Protein AF-A0AAD9BXB4-F1 (afdb_monomer_lite)

Structure (mmCIF, N/CA/C/O backbone):
data_AF-A0AAD9BXB4-F1
#
_entry.id   AF-A0AAD9BXB4-F1
#
loop_
_atom_site.group_PDB
_atom_site.id
_atom_site.type_symbol
_atom_site.label_atom_id
_atom_site.label_alt_id
_atom_site.label_comp_id
_atom_site.label_asym_id
_atom_site.label_entity_id
_atom_site.label_seq_id
_atom_site.pdbx_PDB_ins_code
_atom_site.Cartn_x
_atom_site.Cartn_y
_atom_site.Cartn_z
_atom_site.occupancy
_atom_site.B_iso_or_equiv
_atom_site.auth_seq_id
_atom_site.auth_comp_id
_atom_site.auth_asym_id
_atom_site.auth_atom_id
_atom_site.pdbx_PDB_model_num
ATOM 1 N N . MET A 1 1 ? 4.746 15.991 16.979 1.00 51.38 1 MET A N 1
ATOM 2 C CA . MET A 1 1 ? 4.470 14.549 17.207 1.00 51.38 1 MET A CA 1
ATOM 3 C C . MET A 1 1 ? 4.153 13.861 15.882 1.00 51.38 1 MET A C 1
ATOM 5 O O . MET A 1 1 ? 3.240 14.278 15.180 1.00 51.38 1 MET A O 1
ATOM 9 N N . GLY A 1 2 ? 4.977 12.884 15.487 1.00 68.19 2 GLY A N 1
ATOM 10 C CA . GLY A 1 2 ? 5.045 12.365 14.116 1.00 68.19 2 GLY A CA 1
ATOM 11 C C . GLY A 1 2 ? 3.867 11.481 13.696 1.00 68.19 2 GLY A C 1
ATOM 12 O O . GLY A 1 2 ? 3.428 10.599 14.428 1.00 68.19 2 GLY A O 1
ATOM 13 N N . ARG A 1 3 ? 3.393 11.672 12.459 1.00 84.62 3 ARG A N 1
ATOM 14 C CA . ARG A 1 3 ? 2.302 10.914 11.815 1.00 84.62 3 ARG A CA 1
ATOM 15 C C . ARG A 1 3 ? 2.769 9.519 11.353 1.00 84.62 3 ARG A C 1
ATOM 17 O O . ARG A 1 3 ? 2.629 9.148 10.179 1.00 84.62 3 ARG A O 1
ATOM 24 N N . VAL A 1 4 ? 3.372 8.752 12.261 1.00 90.94 4 VAL A N 1
ATOM 25 C CA . VAL A 1 4 ? 3.863 7.392 11.999 1.00 90.94 4 VAL A CA 1
ATOM 26 C C . VAL A 1 4 ? 2.686 6.417 12.021 1.00 90.94 4 VAL A C 1
ATOM 28 O O . VAL A 1 4 ? 1.868 6.413 12.935 1.00 90.94 4 VAL A O 1
ATOM 31 N N . ARG A 1 5 ? 2.571 5.588 10.978 1.00 92.38 5 ARG A N 1
ATOM 32 C CA . ARG A 1 5 ? 1.505 4.581 10.871 1.00 92.38 5 ARG A CA 1
ATOM 33 C C . ARG A 1 5 ? 1.856 3.361 11.727 1.00 92.38 5 ARG A C 1
ATOM 35 O O . ARG A 1 5 ? 3.012 2.934 11.742 1.00 92.38 5 ARG A O 1
ATOM 42 N N . THR A 1 6 ? 0.855 2.783 12.385 1.00 94.75 6 THR A N 1
ATOM 43 C CA . THR A 1 6 ? 1.003 1.599 13.243 1.00 94.75 6 THR A CA 1
ATOM 44 C C . THR A 1 6 ? 1.318 0.334 12.438 1.00 94.75 6 THR A C 1
ATOM 46 O O . THR A 1 6 ? 1.071 0.257 11.231 1.00 94.75 6 THR A O 1
ATOM 49 N N . LYS A 1 7 ? 1.843 -0.693 13.120 1.00 94.44 7 LYS A N 1
ATOM 50 C CA . LYS A 1 7 ? 2.181 -1.996 12.518 1.00 94.44 7 LYS A CA 1
ATOM 51 C C . LYS A 1 7 ? 0.995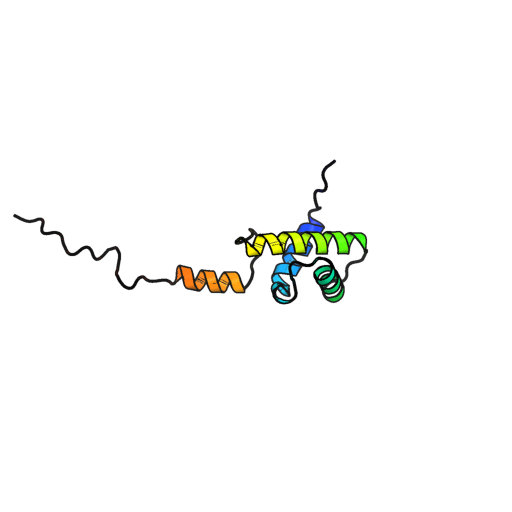 -2.667 11.816 1.00 94.44 7 LYS A C 1
ATOM 53 O O . LYS A 1 7 ? 1.169 -3.225 10.739 1.00 94.44 7 LYS A O 1
ATOM 58 N N . THR A 1 8 ? -0.206 -2.553 12.380 1.00 92.94 8 THR A N 1
ATOM 59 C CA . THR A 1 8 ? -1.439 -3.136 11.829 1.00 92.94 8 THR A CA 1
ATOM 60 C C . THR A 1 8 ? -1.808 -2.522 10.484 1.00 92.94 8 THR A C 1
ATOM 62 O O . THR A 1 8 ? -2.021 -3.251 9.521 1.00 92.94 8 THR A O 1
ATOM 65 N N . VAL A 1 9 ? -1.774 -1.188 10.381 1.00 95.19 9 VAL A N 1
ATOM 66 C CA . VAL A 1 9 ? -2.021 -0.467 9.121 1.00 95.19 9 VAL A CA 1
ATOM 67 C C . VAL A 1 9 ? -0.993 -0.862 8.063 1.00 95.19 9 VAL A C 1
ATOM 69 O O . VAL A 1 9 ? -1.361 -1.158 6.926 1.00 95.19 9 VAL A O 1
ATOM 72 N N . LYS A 1 10 ? 0.294 -0.910 8.435 1.00 94.25 10 LYS A N 1
ATOM 73 C CA . LYS A 1 10 ? 1.376 -1.290 7.515 1.00 94.25 10 LYS A CA 1
ATOM 74 C C . LYS A 1 10 ? 1.218 -2.725 7.009 1.00 94.25 10 LYS A C 1
ATOM 76 O O . LYS A 1 10 ? 1.329 -2.944 5.808 1.00 94.25 10 LYS A O 1
ATOM 81 N N . LYS A 1 11 ? 0.931 -3.679 7.904 1.00 94.06 11 LYS A N 1
ATOM 82 C CA . LYS A 1 11 ? 0.744 -5.095 7.557 1.00 94.06 11 LYS A CA 1
ATOM 83 C C . LYS A 1 11 ? -0.466 -5.287 6.641 1.00 94.06 11 LYS A C 1
ATOM 85 O O . LYS A 1 11 ? -0.311 -5.871 5.578 1.00 94.06 11 LYS A O 1
ATOM 90 N N . ALA A 1 12 ? -1.623 -4.726 7.001 1.00 94.31 12 ALA A N 1
ATOM 91 C CA . ALA A 1 12 ? -2.836 -4.822 6.186 1.00 94.31 12 ALA A CA 1
ATOM 92 C C . ALA A 1 12 ? -2.633 -4.240 4.778 1.00 94.31 12 ALA A C 1
ATOM 94 O O . ALA A 1 12 ? -3.002 -4.865 3.792 1.00 94.31 12 ALA A O 1
ATOM 95 N N . SER A 1 13 ? -1.973 -3.083 4.677 1.00 94.50 13 SER A N 1
ATOM 96 C CA . SER A 1 13 ? -1.727 -2.439 3.380 1.00 94.50 13 SER A CA 1
ATOM 97 C C . SER A 1 13 ? -0.835 -3.279 2.467 1.00 94.50 13 SER A C 1
ATOM 99 O O . SER A 1 13 ? -1.104 -3.358 1.277 1.00 94.50 13 SER A O 1
ATOM 101 N N . ARG A 1 14 ? 0.211 -3.923 3.008 1.00 93.12 14 ARG A N 1
ATOM 102 C CA . ARG A 1 14 ? 1.086 -4.807 2.219 1.00 93.12 14 ARG A CA 1
ATOM 103 C C . ARG A 1 14 ? 0.317 -6.006 1.670 1.00 93.12 14 ARG A C 1
ATOM 105 O O . ARG A 1 14 ? 0.398 -6.263 0.480 1.00 93.12 14 ARG A O 1
ATOM 112 N N . VAL A 1 15 ? -0.493 -6.652 2.511 1.00 93.12 15 VAL A N 1
ATOM 113 C CA . VAL A 1 15 ? -1.322 -7.802 2.111 1.00 93.12 15 VAL A CA 1
ATOM 114 C C . VAL A 1 15 ? -2.331 -7.421 1.023 1.00 93.12 15 VAL A C 1
ATOM 116 O O . VAL A 1 15 ? -2.543 -8.182 0.085 1.00 93.12 15 VAL A O 1
ATOM 119 N N . ILE A 1 16 ? -2.944 -6.237 1.127 1.00 93.38 16 ILE A N 1
ATOM 120 C CA . ILE A 1 16 ? -3.876 -5.732 0.108 1.00 93.38 16 ILE A CA 1
ATOM 121 C C . ILE A 1 16 ? -3.156 -5.520 -1.230 1.00 93.38 16 ILE A C 1
ATOM 123 O O . ILE A 1 16 ? -3.679 -5.913 -2.269 1.00 93.38 16 ILE A O 1
ATOM 127 N N . ILE A 1 17 ? -1.953 -4.940 -1.207 1.00 92.25 17 ILE A N 1
ATOM 128 C CA . ILE A 1 17 ? -1.157 -4.697 -2.417 1.00 92.25 17 ILE A CA 1
ATOM 129 C C . ILE A 1 17 ? -0.726 -6.005 -3.078 1.00 92.25 17 ILE A C 1
ATOM 131 O O . ILE A 1 17 ? -0.876 -6.143 -4.285 1.00 92.25 17 ILE A O 1
ATOM 135 N N . GLU A 1 18 ? -0.231 -6.958 -2.292 1.00 90.38 18 GLU A N 1
ATOM 136 C CA . GLU A 1 18 ? 0.257 -8.255 -2.776 1.00 90.38 18 GLU A CA 1
ATOM 137 C C . GLU A 1 18 ? -0.832 -9.033 -3.529 1.00 90.38 18 GLU A C 1
ATOM 139 O O . GLU A 1 18 ? -0.586 -9.607 -4.587 1.00 90.38 18 GLU A O 1
ATOM 144 N N . LYS A 1 19 ? -2.069 -8.999 -3.017 1.00 89.94 19 LYS A N 1
ATOM 145 C CA . LYS A 1 19 ? -3.192 -9.759 -3.586 1.00 89.94 19 LYS A CA 1
ATOM 146 C C . LYS A 1 19 ? -3.945 -9.029 -4.697 1.00 89.94 19 LYS A C 1
ATOM 148 O O . LYS A 1 19 ? -4.481 -9.682 -5.586 1.00 89.94 19 LYS A O 1
ATOM 153 N N . TYR A 1 20 ? -4.021 -7.700 -4.643 1.00 91.62 20 TYR A N 1
ATOM 154 C CA . TYR A 1 20 ? -4.927 -6.912 -5.489 1.00 91.62 20 TYR A CA 1
ATOM 155 C C . TYR A 1 20 ? -4.229 -5.768 -6.226 1.00 91.62 20 TYR A C 1
ATOM 157 O O . TYR A 1 20 ? -4.860 -4.755 -6.524 1.00 91.62 20 TYR A O 1
ATOM 165 N N . TYR A 1 21 ? -2.939 -5.925 -6.536 1.00 88.38 21 TYR A N 1
ATOM 166 C CA . TYR A 1 21 ? -2.129 -4.908 -7.212 1.00 88.38 21 TYR A CA 1
ATOM 167 C C . TYR A 1 21 ? -2.817 -4.307 -8.449 1.00 88.38 21 TYR A C 1
ATOM 169 O O . TYR A 1 21 ? -2.880 -3.090 -8.581 1.00 88.38 21 TYR A O 1
ATOM 177 N N . THR A 1 22 ? -3.418 -5.144 -9.299 1.00 89.38 22 THR A N 1
ATOM 178 C CA . THR A 1 22 ? -4.074 -4.738 -10.557 1.00 89.38 22 THR A CA 1
ATOM 179 C C . THR A 1 22 ? -5.308 -3.853 -10.371 1.00 89.38 22 THR A C 1
ATOM 181 O O . THR A 1 22 ?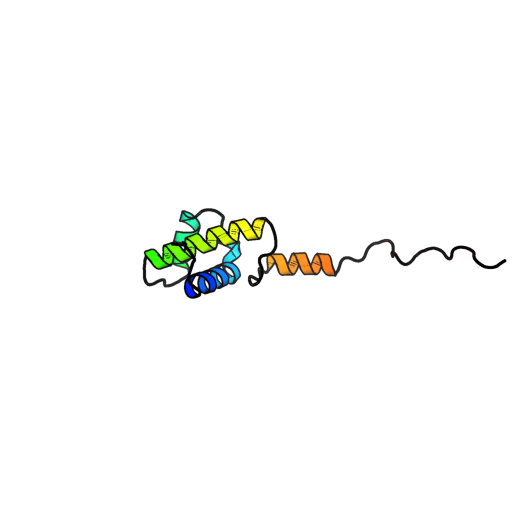 -5.689 -3.136 -11.290 1.00 89.38 22 THR A O 1
ATOM 184 N N . ARG A 1 23 ? -5.941 -3.886 -9.192 1.00 89.19 23 ARG A N 1
ATOM 185 C CA . ARG A 1 23 ? -7.124 -3.070 -8.863 1.00 89.19 23 ARG A CA 1
ATOM 186 C C . ARG A 1 23 ? -6.765 -1.764 -8.157 1.00 89.19 23 ARG A C 1
ATOM 188 O O . ARG A 1 23 ? -7.654 -0.969 -7.859 1.00 89.19 23 ARG A O 1
ATOM 195 N N . LEU A 1 24 ? -5.493 -1.564 -7.826 1.00 91.88 24 LEU A N 1
ATOM 196 C CA . LEU A 1 24 ? -5.014 -0.419 -7.064 1.00 91.88 24 LEU A CA 1
ATOM 197 C C . LEU A 1 24 ? -4.294 0.569 -7.980 1.00 91.88 24 LEU A C 1
ATOM 199 O O . LEU A 1 24 ? -3.718 0.203 -8.999 1.00 91.88 24 LEU A O 1
ATOM 203 N N . GLY A 1 25 ? -4.306 1.840 -7.590 1.00 90.94 25 GLY A N 1
ATOM 204 C CA . GLY A 1 25 ? -3.651 2.902 -8.345 1.00 90.94 25 GLY A CA 1
ATOM 205 C C . GLY A 1 25 ? -2.992 3.957 -7.464 1.00 90.94 25 GLY A C 1
ATOM 206 O O . GLY A 1 25 ? -2.735 3.762 -6.273 1.00 90.94 25 GLY A O 1
ATOM 207 N N . ASN A 1 26 ? -2.739 5.119 -8.062 1.00 93.56 26 ASN A N 1
ATOM 208 C CA . ASN A 1 26 ? -2.101 6.255 -7.392 1.00 93.56 26 ASN A CA 1
ATOM 209 C C . ASN A 1 26 ? -3.086 7.174 -6.656 1.00 93.56 26 ASN A C 1
ATOM 211 O O . ASN A 1 26 ? -2.665 7.982 -5.820 1.00 93.56 26 ASN A O 1
ATOM 215 N N . ASP A 1 27 ? -4.379 7.051 -6.959 1.00 95.00 27 ASP A N 1
ATOM 216 C CA . ASP A 1 27 ? -5.438 7.890 -6.410 1.00 95.00 27 ASP A CA 1
ATOM 217 C C . ASP A 1 27 ? -5.979 7.355 -5.071 1.00 95.00 27 ASP A C 1
ATOM 219 O O . ASP A 1 27 ? -6.216 6.159 -4.879 1.00 95.00 27 ASP A O 1
ATOM 223 N N . PHE A 1 28 ? -6.196 8.265 -4.119 1.00 95.75 28 PHE A N 1
ATOM 224 C CA . PHE A 1 28 ? -6.678 7.915 -2.782 1.00 95.75 28 PHE A CA 1
ATOM 225 C C . PHE A 1 28 ? -8.148 7.509 -2.749 1.00 95.75 28 PHE A C 1
ATOM 227 O O . PHE A 1 28 ? -8.506 6.596 -2.005 1.00 95.75 28 PHE A O 1
ATOM 234 N N . HIS A 1 29 ? -9.007 8.181 -3.507 1.00 95.62 29 HIS A N 1
ATOM 235 C CA . HIS A 1 29 ? -10.446 7.939 -3.471 1.00 95.62 29 HIS A CA 1
ATOM 236 C C . HIS A 1 29 ? -10.778 6.586 -4.093 1.00 95.62 29 HIS A C 1
ATOM 238 O O . HIS A 1 29 ? -11.579 5.839 -3.529 1.00 95.62 29 HIS A O 1
ATOM 244 N N . THR A 1 30 ? -10.081 6.249 -5.173 1.00 95.12 30 THR A N 1
ATOM 245 C CA . THR A 1 30 ? -10.148 4.951 -5.844 1.00 95.12 30 THR A CA 1
ATOM 246 C C . THR A 1 30 ? -9.696 3.843 -4.899 1.00 95.12 30 THR A C 1
ATOM 248 O O . THR A 1 30 ? -10.482 2.958 -4.567 1.00 95.12 30 THR A O 1
ATOM 251 N N . ASN A 1 31 ? -8.490 3.955 -4.328 1.00 95.06 31 ASN A N 1
ATOM 252 C CA . ASN A 1 31 ? -7.979 2.947 -3.394 1.00 95.06 31 ASN A CA 1
ATOM 253 C C . ASN A 1 31 ? -8.837 2.814 -2.128 1.00 95.06 31 ASN A C 1
ATOM 255 O O . ASN A 1 31 ? -8.935 1.728 -1.563 1.00 95.06 31 ASN A O 1
ATOM 259 N N . LYS A 1 32 ? -9.473 3.898 -1.669 1.00 95.69 32 LYS A N 1
ATOM 260 C CA . LYS A 1 32 ? -10.393 3.874 -0.524 1.00 95.69 32 LYS A CA 1
ATOM 261 C C . LYS A 1 32 ? -11.636 3.029 -0.809 1.00 95.69 32 LYS A C 1
ATOM 263 O O . LYS A 1 32 ? -12.017 2.270 0.076 1.00 95.69 32 LYS A O 1
ATOM 268 N N . ARG A 1 33 ? -12.235 3.158 -2.001 1.00 95.56 33 ARG A N 1
ATOM 269 C CA . ARG A 1 33 ? -13.383 2.338 -2.437 1.00 95.56 33 ARG A CA 1
ATOM 270 C C . ARG A 1 33 ? -12.978 0.875 -2.582 1.00 95.56 33 ARG A C 1
ATOM 272 O O . ARG A 1 33 ? -13.587 0.010 -1.973 1.00 95.56 33 ARG A O 1
ATOM 279 N N . VAL A 1 34 ? -11.848 0.631 -3.237 1.00 94.50 34 VAL A N 1
ATOM 2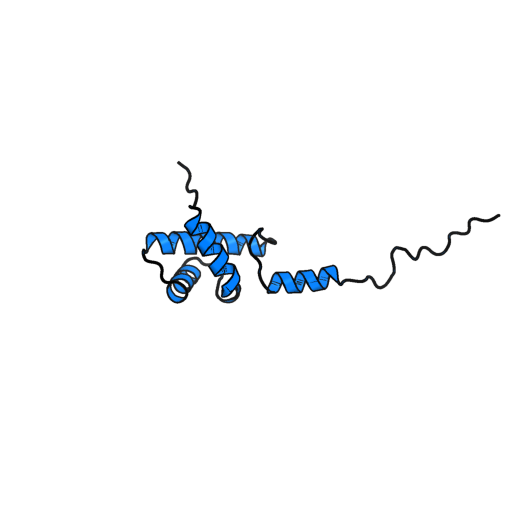80 C CA . VAL A 1 34 ? -11.299 -0.717 -3.412 1.00 94.50 34 VAL A CA 1
ATOM 281 C C . VAL A 1 34 ? -11.017 -1.396 -2.062 1.00 94.50 34 VAL A C 1
ATOM 283 O O . VAL A 1 34 ? -11.358 -2.558 -1.871 1.00 94.50 34 VAL A O 1
ATOM 286 N N . CYS A 1 35 ? -10.460 -0.676 -1.080 1.00 94.31 35 CYS A N 1
ATOM 287 C CA . CYS A 1 35 ? -10.247 -1.216 0.270 1.00 94.31 35 CYS A CA 1
ATOM 288 C C . CYS A 1 35 ? -11.553 -1.536 1.014 1.00 94.31 35 CYS A C 1
ATOM 290 O O . CYS A 1 35 ? -11.537 -2.391 1.892 1.00 94.31 35 CYS A O 1
ATOM 292 N N . GLU A 1 36 ? -12.641 -0.828 0.714 1.00 94.12 36 GLU A N 1
ATOM 293 C CA . GLU A 1 36 ? -13.965 -1.055 1.304 1.00 94.12 36 GLU A CA 1
ATOM 294 C C . GLU A 1 36 ? -14.658 -2.274 0.692 1.00 94.12 36 GLU A C 1
ATOM 296 O O . GLU A 1 36 ? -15.293 -3.033 1.412 1.00 94.12 36 GLU A O 1
ATOM 301 N N . GLU A 1 37 ? -14.469 -2.503 -0.607 1.00 93.00 37 GLU A N 1
ATOM 302 C CA . GLU A 1 37 ? -14.995 -3.683 -1.299 1.00 93.00 37 GLU A CA 1
ATOM 303 C C . GLU A 1 37 ? -14.240 -4.968 -0.933 1.00 93.00 37 GLU A C 1
ATOM 305 O O . GLU A 1 37 ? -14.827 -6.040 -0.846 1.00 93.00 37 GLU A O 1
ATOM 310 N N . ILE A 1 38 ? -12.921 -4.877 -0.743 1.00 91.25 38 ILE A N 1
ATOM 311 C CA . ILE A 1 38 ? -12.050 -6.053 -0.602 1.00 91.25 38 ILE A CA 1
ATOM 312 C C . ILE A 1 38 ? -11.903 -6.511 0.852 1.00 91.25 38 ILE A C 1
ATOM 314 O O . ILE A 1 38 ? -11.639 -7.689 1.104 1.00 91.25 38 ILE A O 1
ATOM 318 N N . ALA A 1 39 ? -12.002 -5.595 1.818 1.00 90.69 39 ALA A N 1
ATOM 319 C CA . ALA A 1 39 ? -11.704 -5.889 3.212 1.00 90.69 39 ALA A CA 1
ATOM 320 C C . ALA A 1 39 ? -12.789 -5.366 4.154 1.00 90.69 39 ALA A C 1
ATOM 322 O O . ALA A 1 39 ? -13.190 -4.205 4.104 1.00 90.69 39 ALA A O 1
ATOM 323 N N . ILE A 1 40 ? -13.173 -6.210 5.111 1.00 93.56 40 ILE A N 1
ATOM 324 C CA . ILE A 1 40 ? -14.059 -5.826 6.209 1.00 93.56 40 ILE A CA 1
ATOM 325 C C . ILE A 1 40 ? -13.245 -4.984 7.198 1.00 93.56 40 ILE A C 1
ATOM 327 O O . ILE A 1 40 ? -12.480 -5.504 8.013 1.00 93.56 40 ILE A O 1
ATOM 331 N N . ILE A 1 41 ? -13.366 -3.659 7.094 1.00 93.31 41 ILE A N 1
ATOM 332 C CA . ILE A 1 41 ? -12.651 -2.709 7.951 1.00 93.31 41 ILE A CA 1
ATOM 333 C C . ILE A 1 41 ? -13.654 -2.057 8.912 1.00 93.31 41 ILE A C 1
ATOM 335 O O . ILE A 1 41 ? -14.538 -1.331 8.463 1.00 93.31 41 ILE A O 1
ATOM 339 N N . PRO A 1 42 ? -13.497 -2.223 10.238 1.00 93.25 42 PRO A N 1
ATOM 340 C CA . PRO A 1 42 ? -14.533 -1.863 11.211 1.00 93.25 42 PRO A CA 1
ATOM 341 C C . PRO A 1 42 ? -14.738 -0.354 11.387 1.00 93.25 42 PRO A C 1
ATOM 343 O O . PRO A 1 42 ? -15.734 0.067 11.962 1.00 93.25 42 PRO A O 1
ATOM 346 N N . SER A 1 43 ? -13.792 0.488 10.953 1.00 95.62 43 SER A N 1
ATOM 347 C CA . SER A 1 43 ? -13.902 1.934 11.156 1.00 95.62 43 SER A CA 1
ATOM 348 C C . SER A 1 43 ? -13.388 2.763 9.981 1.00 95.62 43 SER A C 1
ATOM 350 O O . SER A 1 43 ? -12.320 2.518 9.409 1.00 95.62 43 SER A O 1
ATOM 352 N N . LYS A 1 44 ? -14.124 3.839 9.679 1.00 95.06 44 LYS A N 1
ATOM 353 C CA . LYS A 1 44 ? -13.764 4.873 8.695 1.00 95.06 44 LYS A CA 1
ATOM 354 C C . LYS A 1 44 ? -12.330 5.414 8.859 1.00 95.06 44 LYS A C 1
ATOM 356 O O . LYS A 1 44 ? -11.614 5.465 7.855 1.00 95.06 44 LYS A O 1
ATOM 361 N N . PRO A 1 45 ? -11.851 5.810 10.061 1.00 94.69 45 PRO A N 1
ATOM 362 C CA . PRO A 1 45 ? -10.478 6.292 10.215 1.00 94.69 45 PRO A CA 1
ATOM 363 C C . PRO A 1 45 ? -9.430 5.208 9.942 1.00 94.69 45 PRO A C 1
ATOM 365 O O . PRO A 1 45 ? -8.364 5.527 9.411 1.00 94.69 45 PRO A O 1
ATOM 368 N N . LEU A 1 46 ? -9.710 3.940 10.264 1.00 94.81 46 LEU A N 1
ATOM 369 C CA . LEU A 1 46 ? -8.801 2.834 9.966 1.00 94.81 46 LEU A CA 1
ATOM 370 C C . LEU A 1 46 ? -8.712 2.590 8.457 1.00 94.81 46 LEU A C 1
ATOM 372 O O . LEU A 1 46 ? -7.602 2.541 7.923 1.00 94.81 46 LEU A O 1
ATOM 376 N N . ARG A 1 47 ? -9.855 2.561 7.759 1.00 96.00 47 ARG A N 1
ATOM 377 C CA . ARG A 1 47 ? -9.911 2.461 6.291 1.00 96.00 47 ARG A CA 1
ATOM 378 C C . ARG A 1 47 ? -9.102 3.571 5.632 1.00 96.00 47 ARG A C 1
ATOM 380 O O . ARG A 1 47 ? -8.264 3.305 4.778 1.00 96.00 47 ARG A O 1
ATOM 387 N N . ASN A 1 48 ? -9.288 4.812 6.078 1.00 96.19 48 ASN A N 1
ATOM 388 C CA . ASN A 1 48 ? -8.575 5.958 5.517 1.00 96.19 48 ASN A CA 1
ATOM 389 C C . ASN A 1 48 ? -7.055 5.872 5.758 1.00 96.19 48 ASN A C 1
ATOM 391 O O . ASN A 1 48 ? -6.272 6.236 4.880 1.00 96.19 48 ASN A O 1
ATOM 395 N N . LYS A 1 49 ? -6.619 5.372 6.924 1.00 95.81 49 LYS A N 1
ATOM 396 C CA . LYS A 1 49 ? -5.192 5.148 7.219 1.00 95.81 49 LYS A CA 1
ATOM 397 C C . LYS A 1 49 ? -4.586 4.058 6.331 1.00 95.81 49 LYS A C 1
ATOM 399 O O . LYS A 1 49 ? -3.453 4.233 5.888 1.00 95.81 49 LYS A O 1
ATOM 404 N N . ILE A 1 50 ? -5.324 2.975 6.076 1.00 95.62 50 ILE A N 1
ATOM 405 C CA . ILE A 1 50 ? -4.904 1.873 5.196 1.00 95.62 50 ILE A CA 1
ATOM 406 C C . ILE A 1 50 ? -4.827 2.363 3.750 1.00 95.62 50 ILE A C 1
ATOM 408 O O . ILE A 1 50 ? -3.742 2.358 3.178 1.00 95.62 50 ILE A O 1
ATOM 412 N N . ALA A 1 51 ? -5.917 2.903 3.200 1.00 96.25 51 ALA A N 1
ATOM 413 C CA . ALA A 1 51 ? -5.953 3.423 1.831 1.00 96.25 51 ALA A CA 1
ATOM 414 C C . ALA A 1 51 ? -4.869 4.488 1.586 1.00 96.25 51 ALA A C 1
ATOM 416 O O . ALA A 1 51 ? -4.202 4.485 0.554 1.00 96.25 51 ALA A O 1
ATOM 417 N N . GLY A 1 52 ? -4.626 5.360 2.572 1.00 96.50 52 GLY A N 1
ATOM 418 C CA . GLY A 1 52 ? -3.577 6.377 2.499 1.00 96.50 52 GLY A CA 1
ATOM 419 C C . GLY A 1 52 ? -2.151 5.825 2.591 1.00 96.50 52 GLY A C 1
ATOM 420 O O . GLY A 1 52 ? -1.211 6.486 2.154 1.00 96.50 52 GLY A O 1
ATOM 421 N N . TYR A 1 53 ? -1.950 4.643 3.177 1.00 95.81 53 TYR A N 1
ATOM 422 C CA . TYR A 1 53 ? -0.647 3.976 3.160 1.00 95.81 53 TYR A CA 1
ATOM 423 C C . TYR A 1 53 ? -0.467 3.128 1.895 1.00 95.81 53 TYR A C 1
ATOM 425 O O . TYR A 1 53 ? 0.640 3.078 1.363 1.00 95.81 53 TYR A O 1
ATOM 433 N N . VAL A 1 54 ? -1.550 2.559 1.358 1.00 95.25 54 VAL A N 1
ATOM 434 C CA . VAL A 1 54 ? -1.563 1.874 0.059 1.00 95.25 54 VAL A CA 1
ATOM 435 C C . VAL A 1 54 ? -1.167 2.825 -1.072 1.00 95.25 54 VAL A C 1
ATOM 437 O O . VAL A 1 54 ? -0.234 2.518 -1.807 1.00 95.25 54 VAL A O 1
ATOM 440 N N . THR A 1 55 ? -1.765 4.021 -1.160 1.00 96.06 55 THR A N 1
ATOM 441 C CA . THR A 1 55 ? -1.362 5.033 -2.163 1.00 96.06 55 THR A CA 1
ATOM 442 C C . THR A 1 55 ? 0.106 5.428 -2.041 1.00 96.06 55 THR A C 1
ATOM 444 O O . THR A 1 55 ? 0.795 5.617 -3.042 1.00 96.06 55 THR A O 1
ATOM 447 N N . HIS A 1 56 ? 0.606 5.552 -0.810 1.00 94.56 56 HIS A N 1
ATOM 448 C CA . HIS A 1 56 ? 2.006 5.878 -0.572 1.00 94.56 56 HIS A CA 1
ATOM 449 C C . HIS A 1 56 ? 2.946 4.771 -1.067 1.00 94.56 56 HIS A C 1
ATOM 451 O O . HIS A 1 56 ? 3.992 5.072 -1.638 1.00 94.56 56 HIS A O 1
ATOM 457 N N . LEU A 1 57 ? 2.582 3.502 -0.868 1.00 93.88 57 LEU A N 1
ATOM 458 C CA . LEU A 1 57 ? 3.366 2.367 -1.352 1.00 93.88 57 LEU A CA 1
ATOM 459 C C . LEU A 1 57 ? 3.285 2.220 -2.875 1.00 93.88 57 LEU A C 1
ATOM 461 O O . LEU A 1 57 ? 4.321 1.995 -3.487 1.00 93.88 57 LEU A O 1
ATOM 465 N N . MET A 1 58 ? 2.120 2.441 -3.490 1.00 92.31 58 MET A N 1
ATOM 466 C CA . MET A 1 58 ? 1.954 2.411 -4.954 1.00 92.31 58 MET A CA 1
ATOM 467 C C . MET A 1 58 ? 2.907 3.376 -5.665 1.00 92.31 58 MET A C 1
ATOM 469 O O . MET A 1 58 ? 3.659 2.972 -6.549 1.00 92.31 58 MET A O 1
ATOM 473 N N . LYS A 1 59 ? 2.999 4.619 -5.177 1.00 92.56 59 LYS A N 1
ATOM 474 C CA . LYS A 1 59 ? 3.952 5.613 -5.700 1.00 92.56 59 LYS A CA 1
ATOM 475 C C . LYS A 1 59 ? 5.419 5.200 -5.545 1.00 92.56 59 LYS A C 1
ATOM 477 O O . LYS A 1 59 ? 6.265 5.667 -6.300 1.00 92.56 59 LYS A O 1
ATOM 482 N N . ARG A 1 60 ? 5.744 4.377 -4.542 1.00 92.31 60 ARG A N 1
ATOM 483 C CA . ARG A 1 60 ? 7.105 3.859 -4.340 1.00 92.31 60 ARG A CA 1
ATOM 484 C C . ARG A 1 60 ? 7.402 2.682 -5.257 1.00 92.31 60 ARG A C 1
ATOM 486 O O . ARG A 1 60 ? 8.487 2.652 -5.815 1.00 92.31 60 ARG A O 1
ATOM 493 N N . ILE A 1 61 ? 6.439 1.778 -5.431 1.00 89.31 61 ILE A N 1
ATOM 494 C CA . ILE A 1 61 ? 6.553 0.607 -6.308 1.00 89.31 61 ILE A CA 1
ATOM 495 C C . ILE A 1 61 ? 6.823 1.039 -7.754 1.00 89.31 61 ILE A C 1
ATOM 497 O O . ILE A 1 61 ? 7.674 0.459 -8.412 1.00 89.31 61 ILE A O 1
ATOM 501 N N . GLN A 1 62 ? 6.184 2.119 -8.215 1.00 85.62 62 GLN A N 1
ATOM 502 C CA . GLN A 1 62 ? 6.436 2.690 -9.546 1.00 85.62 62 GLN A CA 1
ATOM 503 C C . GLN A 1 62 ? 7.875 3.180 -9.762 1.00 85.62 62 GLN A C 1
ATOM 505 O O . GLN A 1 62 ? 8.316 3.288 -10.898 1.00 85.62 62 GLN A O 1
ATOM 510 N N . ARG A 1 63 ? 8.603 3.513 -8.691 1.00 87.88 63 ARG A N 1
ATOM 511 C CA . ARG A 1 63 ? 9.997 3.978 -8.771 1.00 87.88 63 ARG A CA 1
ATOM 512 C C . ARG A 1 63 ? 11.004 2.845 -8.602 1.00 87.88 63 ARG A C 1
ATOM 514 O O . ARG A 1 63 ? 12.191 3.065 -8.807 1.00 87.88 63 ARG A O 1
ATOM 521 N N . GLY A 1 64 ? 10.556 1.672 -8.164 1.00 85.31 64 GLY A N 1
ATOM 522 C CA . GLY A 1 64 ? 11.416 0.530 -7.909 1.00 85.31 64 GLY A CA 1
ATOM 523 C C . GLY A 1 64 ? 10.828 -0.451 -6.894 1.00 85.31 64 GLY A C 1
ATOM 524 O O . GLY A 1 64 ? 9.807 -0.180 -6.252 1.00 85.31 64 GLY A O 1
ATOM 525 N N . PRO A 1 65 ? 11.487 -1.605 -6.712 1.00 86.19 65 PRO A N 1
ATOM 526 C CA . PRO A 1 65 ? 11.008 -2.651 -5.824 1.00 86.19 65 PRO A CA 1
ATOM 527 C C . PRO A 1 65 ? 10.958 -2.174 -4.370 1.00 86.19 65 PRO A C 1
ATOM 529 O O . PRO A 1 65 ? 11.889 -1.558 -3.843 1.00 86.19 65 PRO A O 1
ATOM 532 N N . VAL A 1 66 ? 9.850 -2.472 -3.690 1.00 86.38 66 VAL A N 1
ATOM 533 C CA . VAL A 1 66 ? 9.662 -2.133 -2.277 1.00 86.38 66 VAL A CA 1
ATOM 534 C C . VAL A 1 66 ? 9.829 -3.390 -1.438 1.00 86.38 66 VAL A C 1
ATOM 536 O O . VAL A 1 66 ? 9.076 -4.347 -1.566 1.00 86.38 66 VAL A O 1
ATOM 539 N N . ARG A 1 67 ? 10.796 -3.362 -0.516 1.00 83.31 67 ARG A N 1
ATOM 540 C CA . ARG A 1 67 ? 11.117 -4.504 0.349 1.00 83.31 67 ARG A CA 1
ATOM 541 C C . ARG A 1 67 ? 9.895 -4.991 1.143 1.00 83.31 67 ARG A C 1
ATOM 543 O O . ARG A 1 67 ? 9.255 -4.208 1.854 1.00 83.31 67 ARG A O 1
ATOM 550 N N . GLY A 1 68 ? 9.636 -6.298 1.078 1.00 80.94 68 GLY A N 1
ATOM 551 C CA . GLY A 1 68 ? 8.549 -6.963 1.804 1.00 80.94 68 GLY A CA 1
ATOM 552 C C . GLY A 1 68 ? 7.167 -6.802 1.165 1.00 80.94 68 GLY A C 1
ATOM 553 O O . GLY A 1 68 ? 6.174 -6.824 1.895 1.00 80.94 68 GLY A O 1
ATOM 554 N N . ILE A 1 69 ? 7.123 -6.567 -0.148 1.00 84.06 69 ILE A N 1
ATOM 555 C CA . ILE A 1 69 ? 5.933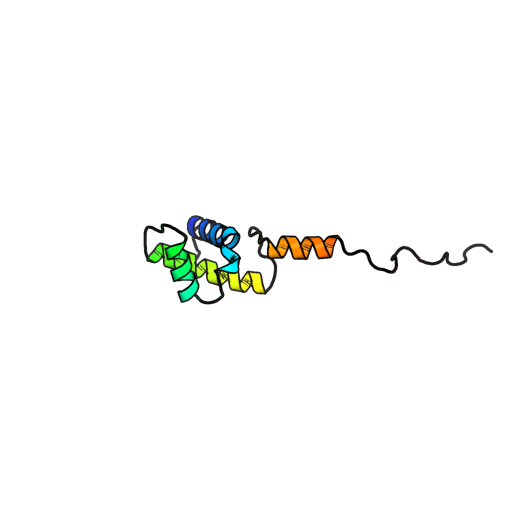 -6.663 -0.996 1.00 84.06 69 ILE A CA 1
ATOM 556 C C . ILE A 1 69 ? 6.367 -7.446 -2.233 1.00 84.06 69 ILE A C 1
ATOM 558 O O . ILE A 1 69 ? 7.221 -6.961 -2.971 1.00 84.06 69 ILE A O 1
ATOM 562 N N . SER A 1 70 ? 5.803 -8.633 -2.433 1.00 76.94 70 SER A N 1
ATOM 563 C CA . SER A 1 70 ? 6.003 -9.401 -3.662 1.00 76.94 70 SER A CA 1
ATOM 564 C C . SER A 1 70 ? 4.858 -9.091 -4.615 1.00 76.94 70 SER A C 1
ATOM 566 O O . SER A 1 70 ? 3.692 -9.142 -4.237 1.00 76.94 70 SER A O 1
ATOM 568 N N . ILE A 1 71 ? 5.161 -8.710 -5.847 1.00 78.69 71 ILE A N 1
ATOM 569 C CA . ILE A 1 71 ? 4.144 -8.549 -6.887 1.00 78.69 71 ILE A CA 1
ATOM 570 C C . ILE A 1 71 ? 4.492 -9.564 -7.959 1.00 78.69 71 ILE A C 1
ATOM 572 O O . ILE A 1 71 ? 5.636 -9.591 -8.397 1.00 78.69 71 ILE A O 1
ATOM 576 N N . LYS A 1 72 ? 3.517 -10.357 -8.411 1.00 69.50 72 LYS A N 1
ATOM 577 C CA . LYS A 1 72 ? 3.738 -11.369 -9.460 1.00 69.50 72 LYS A CA 1
ATOM 578 C C . LYS A 1 72 ? 4.423 -10.788 -10.703 1.00 69.50 72 LYS A C 1
ATOM 580 O O . LYS A 1 72 ? 5.330 -11.390 -11.251 1.00 69.50 72 LYS A O 1
ATOM 585 N N . LEU A 1 73 ? 4.050 -9.561 -11.073 1.00 67.38 73 LEU A N 1
ATOM 586 C CA . LEU A 1 73 ? 4.671 -8.812 -12.168 1.00 67.38 73 LEU A CA 1
ATOM 587 C C . LEU A 1 73 ? 6.188 -8.598 -11.966 1.00 67.38 73 LEU A C 1
ATOM 589 O O . LEU A 1 73 ? 6.952 -8.662 -12.919 1.00 67.38 73 LEU A O 1
ATOM 593 N N . GLN A 1 74 ? 6.629 -8.368 -10.722 1.00 62.44 74 GLN A N 1
ATOM 594 C CA . GLN A 1 74 ? 8.050 -8.213 -10.387 1.00 62.44 74 GLN A CA 1
ATOM 595 C C . GLN A 1 74 ? 8.798 -9.545 -10.379 1.00 62.44 74 GLN A C 1
ATOM 597 O O . GLN A 1 74 ? 9.986 -9.558 -10.682 1.00 62.44 74 GLN A O 1
ATOM 602 N N . GLU A 1 75 ? 8.136 -10.641 -10.007 1.00 62.19 75 GLU A N 1
ATOM 603 C CA . GLU A 1 75 ? 8.730 -11.981 -10.079 1.00 62.19 75 GLU A CA 1
ATOM 604 C C . GLU A 1 75 ? 9.023 -12.352 -11.538 1.00 62.19 75 GLU A C 1
ATOM 606 O O . GLU A 1 75 ? 10.136 -12.769 -11.842 1.00 62.19 75 GLU A O 1
ATOM 611 N N . GLU A 1 76 ? 8.093 -12.068 -12.450 1.00 62.88 76 GLU A N 1
ATOM 612 C CA . GLU A 1 76 ? 8.235 -12.360 -13.882 1.00 62.88 76 GLU A CA 1
ATOM 613 C C . GLU A 1 76 ? 9.322 -11.506 -14.572 1.00 62.88 76 GLU A C 1
ATOM 615 O O . GLU A 1 76 ? 10.149 -12.024 -15.326 1.00 62.88 76 GLU A O 1
ATOM 620 N N . GLU A 1 77 ? 9.393 -10.199 -14.277 1.00 63.22 77 GLU A N 1
ATOM 621 C CA . GLU A 1 77 ? 10.488 -9.342 -14.767 1.00 63.22 77 GLU A CA 1
ATOM 622 C C . GLU A 1 77 ? 11.855 -9.774 -14.226 1.00 63.22 77 GLU A C 1
ATOM 624 O O . GLU A 1 77 ? 12.864 -9.679 -14.929 1.00 63.22 77 GLU A O 1
ATOM 629 N N . ARG A 1 78 ? 11.904 -10.234 -12.971 1.00 61.62 78 ARG A N 1
ATOM 630 C CA . ARG A 1 78 ? 13.147 -10.682 -12.345 1.00 61.62 78 ARG A CA 1
ATOM 631 C C . ARG A 1 78 ? 13.649 -11.971 -12.982 1.00 61.62 78 ARG A C 1
ATOM 633 O O . ARG A 1 78 ? 14.821 -12.035 -13.332 1.00 61.62 78 ARG A O 1
ATOM 640 N N . GLU A 1 79 ? 12.757 -12.926 -13.221 1.00 65.31 79 GLU A N 1
ATOM 641 C CA . GLU A 1 79 ? 13.085 -14.198 -13.868 1.00 65.31 79 GLU A CA 1
ATOM 642 C C . GLU A 1 79 ? 13.623 -13.993 -15.294 1.00 65.31 79 GLU A C 1
ATOM 644 O O . GLU A 1 79 ? 14.636 -14.581 -15.667 1.00 65.31 79 GLU A O 1
ATOM 649 N N . ARG A 1 80 ? 13.045 -13.059 -16.064 1.00 71.25 80 ARG A N 1
ATOM 650 C CA . ARG A 1 80 ? 13.583 -12.667 -17.383 1.00 71.25 80 ARG A CA 1
ATOM 651 C C . ARG A 1 80 ? 14.993 -12.088 -17.324 1.00 71.25 80 ARG A C 1
ATOM 653 O O . ARG A 1 80 ? 15.770 -12.283 -18.255 1.00 71.25 80 ARG A O 1
ATOM 660 N N . ARG A 1 81 ? 15.303 -11.332 -16.272 1.00 70.00 81 ARG A N 1
ATOM 661 C CA . ARG A 1 81 ? 16.596 -10.661 -16.115 1.00 70.00 81 ARG A CA 1
ATOM 662 C C . ARG A 1 81 ? 17.679 -11.617 -15.626 1.00 70.00 81 ARG A C 1
ATOM 664 O O . ARG A 1 81 ? 18.798 -11.539 -16.115 1.00 70.00 81 ARG A O 1
ATOM 671 N N . ASP A 1 82 ? 17.336 -12.500 -14.690 1.00 74.19 82 ASP A N 1
ATOM 672 C CA . ASP A 1 82 ? 18.246 -13.519 -14.158 1.00 74.19 82 ASP A CA 1
ATOM 673 C C . ASP A 1 82 ? 18.555 -14.601 -15.215 1.00 74.19 82 ASP A C 1
ATOM 675 O O . ASP A 1 82 ? 19.679 -15.092 -15.273 1.00 74.19 82 ASP A O 1
ATOM 679 N N . ASN A 1 83 ? 17.609 -14.904 -16.115 1.00 78.06 83 ASN A N 1
ATOM 680 C CA . ASN A 1 83 ? 17.816 -15.843 -17.226 1.00 78.06 83 ASN A CA 1
ATOM 681 C C . ASN A 1 83 ? 18.458 -15.207 -18.476 1.00 78.06 83 ASN A C 1
ATOM 683 O O . ASN A 1 83 ? 18.544 -15.861 -19.518 1.00 78.06 83 ASN A O 1
ATOM 687 N N . TYR A 1 84 ? 18.887 -13.944 -18.417 1.00 76.19 84 TYR A N 1
ATOM 688 C CA . TYR A 1 84 ? 19.541 -13.293 -19.549 1.00 76.19 84 TYR A CA 1
ATOM 689 C C . TYR A 1 84 ? 20.949 -13.868 -19.761 1.00 76.19 84 TYR A C 1
ATOM 691 O O . TYR A 1 84 ? 21.858 -13.623 -18.968 1.00 76.19 84 TYR A O 1
ATOM 699 N N . VAL A 1 85 ? 21.132 -14.604 -20.859 1.00 77.38 85 VAL A N 1
ATOM 700 C CA . VAL A 1 85 ? 22.445 -15.052 -21.337 1.00 77.38 85 VAL A CA 1
ATOM 701 C C . VAL A 1 85 ? 22.857 -14.139 -22.495 1.00 77.38 85 VAL A C 1
ATOM 703 O O . VAL A 1 85 ? 22.110 -14.050 -23.471 1.00 77.38 85 VAL A O 1
ATOM 706 N N . PRO A 1 86 ? 23.993 -13.424 -22.405 1.00 81.25 86 PRO A N 1
ATOM 707 C CA . PRO A 1 86 ? 24.466 -12.591 -23.505 1.00 81.25 86 PRO A CA 1
ATOM 708 C C . PRO A 1 86 ? 24.855 -13.456 -24.712 1.00 81.25 86 PRO A C 1
ATOM 710 O O . PRO A 1 86 ? 25.380 -14.554 -24.545 1.00 81.25 86 PRO A O 1
ATOM 713 N N . GLU A 1 87 ? 24.626 -12.945 -25.926 1.00 76.25 87 GLU A N 1
ATOM 714 C CA . GLU A 1 87 ? 24.967 -13.649 -27.177 1.00 76.25 87 GLU A CA 1
ATOM 715 C C . GLU A 1 87 ? 26.475 -13.897 -27.324 1.00 76.25 87 GLU A C 1
ATOM 717 O O .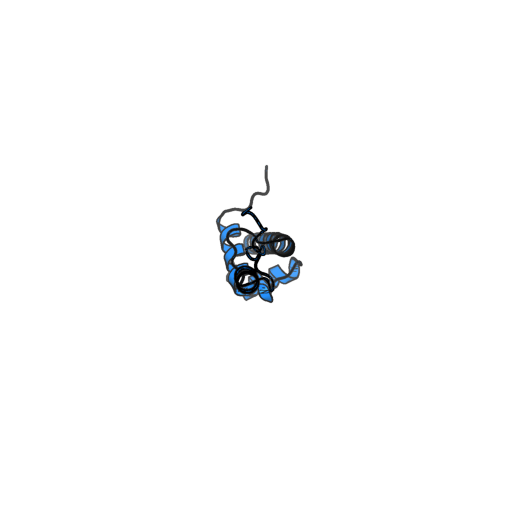 GLU A 1 87 ? 26.886 -14.904 -27.890 1.00 76.25 87 GLU A O 1
ATOM 722 N N . ILE A 1 88 ? 27.297 -12.997 -26.781 1.00 76.69 88 ILE A N 1
ATOM 723 C CA . ILE A 1 88 ? 28.754 -13.122 -26.748 1.00 76.69 88 ILE A CA 1
ATOM 724 C C . ILE A 1 88 ? 29.155 -13.388 -25.300 1.00 76.69 88 ILE A C 1
ATOM 726 O O . ILE A 1 88 ? 28.846 -12.601 -24.399 1.00 76.69 88 ILE A O 1
ATOM 730 N N . SER A 1 89 ? 29.830 -14.512 -25.067 1.00 73.62 89 SER A N 1
ATOM 731 C CA . SER A 1 89 ? 30.341 -14.854 -23.743 1.00 73.62 89 SER A CA 1
ATOM 732 C C . SER A 1 89 ? 31.459 -13.887 -23.357 1.00 73.62 89 SER A C 1
ATOM 734 O O . SER A 1 89 ? 32.435 -13.732 -24.081 1.00 73.62 89 SER A O 1
ATOM 736 N N . ALA A 1 90 ? 31.361 -13.275 -22.176 1.00 70.31 90 ALA A N 1
ATOM 737 C CA . ALA A 1 90 ? 32.413 -12.404 -21.639 1.00 70.31 90 ALA A CA 1
ATOM 738 C C . ALA A 1 90 ? 33.727 -13.151 -21.317 1.00 70.31 90 ALA A C 1
ATOM 740 O O . ALA A 1 90 ? 34.727 -12.522 -20.982 1.00 70.31 90 ALA A O 1
ATOM 741 N N . LEU A 1 91 ? 33.713 -14.487 -21.377 1.00 68.38 91 LEU A N 1
ATOM 742 C CA . LEU A 1 91 ? 34.885 -15.345 -21.203 1.00 68.38 91 LEU A CA 1
ATOM 743 C C . LEU A 1 91 ? 35.543 -15.722 -22.536 1.00 68.38 91 LEU A C 1
ATOM 745 O O . LEU A 1 91 ? 36.624 -16.303 -22.518 1.00 68.38 91 LEU A O 1
ATOM 749 N N . ASP A 1 92 ? 34.917 -15.389 -23.667 1.00 60.47 92 ASP A N 1
ATOM 750 C CA . ASP A 1 92 ? 35.450 -15.644 -25.006 1.00 60.47 92 ASP A CA 1
ATOM 751 C C . ASP A 1 92 ? 36.432 -14.527 -25.390 1.00 60.47 92 ASP A C 1
ATOM 753 O O . ASP A 1 92 ? 36.249 -13.765 -26.335 1.00 60.47 92 ASP A O 1
ATOM 757 N N . HIS A 1 93 ? 37.473 -14.371 -24.573 1.00 61.56 93 HIS A N 1
ATOM 758 C CA . HIS A 1 93 ? 38.692 -13.733 -25.033 1.00 61.56 93 HIS A CA 1
ATOM 759 C C . HIS A 1 93 ? 39.434 -14.792 -25.840 1.00 61.56 93 HIS A C 1
ATOM 761 O O . HIS A 1 93 ? 39.964 -15.744 -25.263 1.00 61.56 93 HIS A O 1
ATOM 767 N N . GLU A 1 94 ? 39.440 -14.630 -27.167 1.00 61.72 94 GLU A N 1
ATOM 768 C CA . GLU A 1 94 ? 40.353 -15.346 -28.054 1.00 61.72 94 GLU A CA 1
ATOM 769 C C . GLU A 1 94 ? 41.726 -15.390 -27.385 1.00 61.72 94 GLU A C 1
ATOM 771 O O . GLU A 1 94 ? 42.225 -14.356 -26.934 1.00 61.72 94 GLU A O 1
ATOM 776 N N . LEU A 1 95 ? 42.265 -16.602 -27.239 1.00 59.47 95 LEU A N 1
ATOM 777 C CA . LEU A 1 95 ? 43.575 -16.888 -26.669 1.00 59.47 95 LEU A CA 1
ATOM 778 C C . LEU A 1 95 ? 44.584 -15.854 -27.173 1.00 59.47 95 LEU A C 1
ATOM 780 O O . LEU A 1 95 ? 45.076 -15.957 -28.293 1.00 59.47 95 LEU A O 1
ATOM 784 N N . ILE A 1 96 ? 44.867 -14.845 -26.346 1.00 59.06 96 ILE A N 1
ATOM 785 C CA . ILE A 1 96 ? 45.901 -13.861 -26.634 1.00 59.06 96 ILE A CA 1
ATOM 786 C C . ILE A 1 96 ? 47.200 -14.654 -26.690 1.00 59.06 96 ILE A C 1
ATOM 788 O O . ILE A 1 96 ? 47.614 -15.259 -25.699 1.00 59.06 96 ILE A O 1
ATOM 792 N N . GLU A 1 97 ? 47.774 -14.684 -27.887 1.00 56.28 97 GLU A N 1
ATOM 793 C CA . GLU A 1 97 ? 49.045 -15.293 -28.245 1.00 56.28 97 GLU A CA 1
ATOM 794 C C . GLU A 1 97 ? 50.112 -14.969 -27.190 1.00 56.28 97 GLU A C 1
ATOM 796 O O . GLU A 1 97 ? 50.658 -13.870 -27.126 1.00 56.28 97 GLU A O 1
ATOM 801 N N . GLY A 1 98 ? 50.387 -15.938 -26.320 1.00 59.34 98 GLY A N 1
ATOM 802 C CA . GLY A 1 98 ? 51.396 -15.847 -25.275 1.00 59.34 98 GLY A CA 1
ATOM 803 C C . GLY A 1 98 ? 52.214 -17.125 -25.254 1.00 59.34 98 GLY A C 1
ATOM 804 O O . GLY A 1 98 ? 51.994 -17.988 -24.409 1.00 59.34 98 GLY A O 1
ATOM 805 N N . GLY A 1 99 ? 53.128 -17.264 -26.213 1.00 52.31 99 GLY A N 1
ATOM 806 C CA . GLY A 1 99 ? 54.014 -18.420 -26.307 1.00 52.31 99 GLY A CA 1
ATOM 807 C C . GLY A 1 99 ? 55.030 -18.305 -27.437 1.00 52.31 99 GLY A C 1
ATOM 808 O O . GLY A 1 99 ? 54.961 -19.050 -28.410 1.00 52.31 99 GLY A O 1
ATOM 809 N N . SER A 1 100 ? 55.970 -17.369 -27.322 1.00 44.69 100 SER A N 1
ATOM 810 C CA . SER A 1 100 ? 57.281 -17.415 -27.988 1.00 44.69 100 SER A CA 1
ATOM 811 C C . SER A 1 100 ? 58.331 -16.858 -27.041 1.00 44.69 100 SER A C 1
ATOM 813 O O . SER A 1 100 ? 58.033 -15.824 -26.403 1.00 44.69 100 SER A O 1
#

Secondary structure (DSSP, 8-state):
---PPPHHHHHHHHHHHHHHGGG--S-HHHHHHHHHHHS--S-HHHHHHHHHHHHHHHHHHTTS--TT---HHHHHHHHHHHT---SS-TT---------

InterPro domains:
  IPR001210 Small ribosomal subunit protein eS17 [MF_00511] (1-63)
  IPR001210 Small ribosomal subunit protein eS17 [PF00833] (1-97)
  IPR001210 Small ribosomal subunit protein eS17 [PTHR10732] (1-97)
  IPR018273 Small ribosomal subunit protein eS17, conserved site [PS00712] (41-56)
  IPR036401 Small ribosomal subunit protein eS17 superfamily [G3DSA:1.10.60.20] (1-62)
  IPR036401 Small ribosomal subunit protein eS17 superfamily [SSF116820] (1-62)

Organism: Dissostichus eleginoides (NCBI:txid100907)

Radius of gyration: 22.01 Å; chains: 1; bounding box: 72×33×46 Å

Sequence (100 aa):
MGRVRTKTVKKASRVIIEKYYTRLGNDFHTNKRVCEEIAIIPSKPLRNKIAGYVTHLMKRIQRGPVRGISIKLQEEERERRDNYVPEISALDHELIEGGS

Foldseek 3Di:
DDPDDDPVLVVVLLVCCQVPVVQDDLDLVSLLVVCVVPDDDPDPVSSSSNSVVNNVVRVVVVVHDDPPHDHVVVVVVVVVVVPDDDPDDPPPPPPDDDDD

pLDDT: mea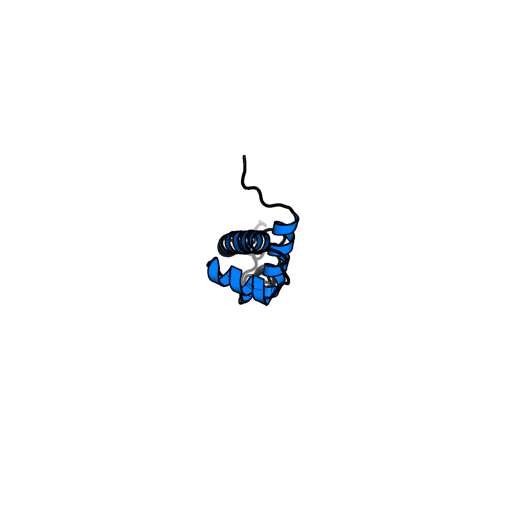n 83.92, std 13.47, range [44.69, 96.5]